Protein AF-A0A1T4YI18-F1 (afdb_monomer)

InterPro domains:
  IPR014957 IDEAL domain [PF08858] (43-71)
  IPR014957 IDEAL domain [SM00914] (35-71)
  IPR027393 Virus scaffolding protein, C-terminal [G3DSA:4.10.810.10] (14-82)

Radius of gyration: 18.72 Å; Cα contacts (8 Å, |Δi|>4): 26; chains: 1; bounding box: 42×20×49 Å

Solvent-accessible surface area (backbone atoms only — not comparable to full-atom values): 4893 Å² total; per-residue (Å²): 130,68,65,74,59,56,52,59,54,46,56,58,54,52,77,72,76,57,64,65,71,60,45,52,51,52,50,51,53,54,48,50,53,54,50,51,51,51,52,52,48,55,53,51,53,53,50,41,51,52,49,29,52,54,17,58,78,68,68,36,63,68,54,28,53,52,34,50,50,52,48,49,55,53,35,60,74,69,72,53,82,86,74,85,129

Organism: NCBI:txid759851

Nearest PDB structures (foldseek):
  8jxi-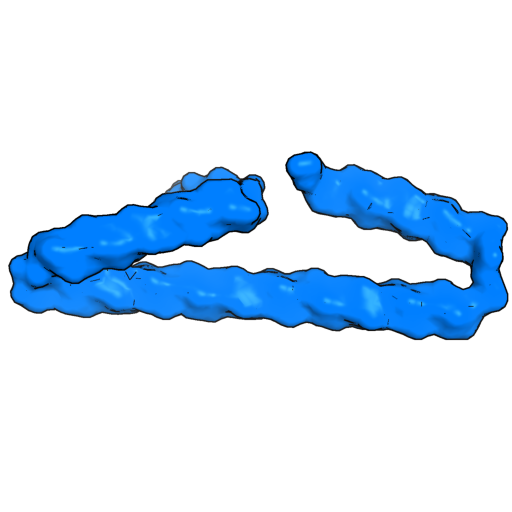assembly1_C  TM=7.185E-01  e=4.994E+00  Rattus norvegicus
  6cnn-assembly1_A  TM=4.785E-01  e=1.642E+00  Homo sapiens

Structure (mmCIF, N/CA/C/O backbone):
data_AF-A0A1T4YI18-F1
#
_entry.id   AF-A0A1T4YI18-F1
#
loop_
_atom_site.group_PDB
_atom_site.id
_atom_site.type_symbol
_atom_site.label_atom_id
_atom_site.label_alt_id
_atom_site.label_comp_id
_atom_site.label_asym_id
_atom_site.label_entity_id
_atom_site.label_seq_id
_atom_site.pdbx_PDB_ins_code
_atom_site.Cartn_x
_atom_site.Cartn_y
_atom_site.Cartn_z
_atom_site.occupancy
_atom_site.B_iso_or_equiv
_atom_site.auth_seq_id
_atom_site.auth_comp_id
_atom_site.auth_asym_id
_atom_site.auth_atom_id
_atom_site.pdbx_PDB_model_num
ATOM 1 N N . MET A 1 1 ? 13.435 12.328 -3.498 1.00 32.66 1 MET A N 1
ATOM 2 C CA . MET A 1 1 ? 13.848 12.921 -4.793 1.00 32.66 1 MET A CA 1
ATOM 3 C C . MET A 1 1 ? 12.694 12.733 -5.767 1.00 32.66 1 MET A C 1
ATOM 5 O O . MET A 1 1 ? 12.144 11.645 -5.790 1.00 32.66 1 MET A O 1
ATOM 9 N N . ASN A 1 2 ? 12.277 13.770 -6.501 1.00 38.22 2 ASN A N 1
ATOM 10 C CA . ASN A 1 2 ? 11.130 13.689 -7.417 1.00 38.22 2 ASN A CA 1
ATOM 11 C C . ASN A 1 2 ? 11.427 12.720 -8.580 1.00 38.22 2 ASN A C 1
ATOM 13 O O . ASN A 1 2 ? 12.178 13.076 -9.489 1.00 38.22 2 ASN A O 1
ATOM 17 N N . ASN A 1 3 ? 10.824 11.523 -8.564 1.00 50.59 3 ASN A N 1
ATOM 18 C CA . ASN A 1 3 ? 11.030 10.452 -9.557 1.00 50.59 3 ASN A CA 1
ATOM 19 C C . ASN A 1 3 ? 10.817 10.906 -11.011 1.00 50.59 3 ASN A C 1
ATOM 21 O O . ASN A 1 3 ? 11.540 10.477 -11.909 1.00 50.59 3 ASN A O 1
ATOM 25 N N . ASN A 1 4 ? 9.904 11.853 -11.242 1.00 48.72 4 ASN A N 1
ATOM 26 C CA . ASN A 1 4 ? 9.644 12.398 -12.578 1.00 48.72 4 ASN A CA 1
ATOM 27 C C . ASN A 1 4 ? 10.854 13.136 -13.178 1.00 48.72 4 ASN A C 1
ATOM 29 O O . ASN A 1 4 ? 11.028 13.141 -14.395 1.00 48.72 4 ASN A O 1
ATOM 33 N N . ASN A 1 5 ? 11.709 13.733 -12.339 1.00 49.91 5 ASN A N 1
ATOM 34 C CA . ASN A 1 5 ? 12.883 14.473 -12.805 1.00 49.91 5 ASN A CA 1
ATOM 35 C C . ASN A 1 5 ? 14.035 13.525 -13.183 1.00 49.91 5 ASN A C 1
ATOM 37 O O . ASN A 1 5 ? 14.744 13.764 -14.155 1.00 49.91 5 ASN A O 1
ATOM 41 N N . SER A 1 6 ? 14.161 12.397 -12.475 1.00 58.97 6 SER A N 1
ATOM 42 C CA . SER A 1 6 ? 15.162 11.365 -12.775 1.00 58.97 6 SER A CA 1
ATOM 43 C C . SER A 1 6 ? 14.872 10.649 -14.102 1.00 58.97 6 SER A C 1
ATOM 45 O O . SER A 1 6 ? 15.788 10.411 -14.886 1.00 58.97 6 SER A O 1
ATOM 47 N N . TYR A 1 7 ? 13.595 10.400 -14.416 1.00 55.94 7 TYR A N 1
ATOM 48 C CA . TYR A 1 7 ? 13.175 9.779 -15.679 1.00 55.94 7 TYR A CA 1
ATOM 49 C C . TYR A 1 7 ? 13.486 10.650 -16.911 1.00 55.94 7 TYR A C 1
ATOM 51 O O . TYR A 1 7 ? 14.027 10.163 -17.907 1.00 55.94 7 TYR A O 1
ATOM 59 N N . ALA A 1 8 ? 13.202 11.956 -16.834 1.00 62.56 8 ALA A N 1
ATOM 60 C CA . ALA A 1 8 ? 13.472 12.898 -17.923 1.00 62.56 8 ALA A CA 1
ATOM 61 C C . ALA A 1 8 ? 14.979 13.075 -18.188 1.00 62.56 8 ALA A C 1
ATOM 63 O O . ALA A 1 8 ? 15.407 13.176 -19.343 1.00 62.56 8 ALA A O 1
ATOM 64 N N . GLU A 1 9 ? 15.793 13.084 -17.131 1.00 62.56 9 GLU A N 1
ATOM 65 C CA . GLU A 1 9 ? 17.252 13.121 -17.253 1.00 62.56 9 GLU A CA 1
ATOM 66 C C . GLU A 1 9 ? 17.823 11.810 -17.813 1.00 62.56 9 GLU A C 1
ATOM 68 O O . GLU A 1 9 ? 18.758 11.844 -18.618 1.00 62.56 9 GLU A O 1
ATOM 73 N N . PHE A 1 10 ? 17.226 10.661 -17.482 1.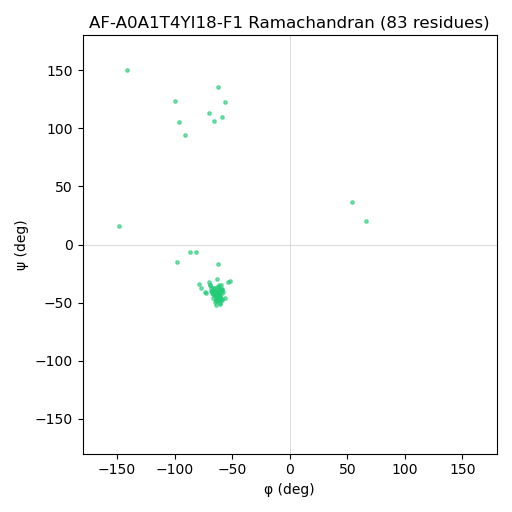00 62.44 10 PHE A N 1
ATOM 74 C CA . PHE A 1 10 ? 17.689 9.361 -17.969 1.00 62.44 10 PHE A CA 1
ATOM 75 C C . PHE A 1 10 ? 17.352 9.121 -19.447 1.00 62.44 10 PHE A C 1
ATOM 77 O O . PHE A 1 10 ? 18.216 8.677 -20.205 1.00 62.44 10 PHE A O 1
ATOM 84 N N . LEU A 1 11 ? 16.154 9.505 -19.906 1.00 62.88 11 LEU A N 1
ATOM 85 C CA . LEU A 1 11 ? 15.805 9.470 -21.336 1.00 62.88 11 LEU A CA 1
ATOM 86 C C . LEU A 1 11 ? 16.760 10.326 -22.181 1.00 62.88 11 LEU A C 1
ATOM 88 O O . LEU A 1 11 ? 17.167 9.917 -23.271 1.00 62.88 11 LEU A O 1
ATOM 92 N N . LYS A 1 12 ? 17.176 11.488 -21.656 1.00 65.62 12 LYS A N 1
ATOM 93 C CA . LYS A 1 12 ? 18.215 12.320 -22.281 1.00 65.62 12 LYS A CA 1
ATOM 94 C C . LYS A 1 12 ? 19.566 11.606 -22.365 1.00 65.62 12 LYS A C 1
ATOM 96 O O . LYS A 1 12 ? 20.266 11.766 -23.361 1.00 65.62 12 LYS A O 1
ATOM 101 N N . ALA A 1 13 ? 19.950 10.845 -21.341 1.00 62.94 13 ALA A N 1
ATOM 102 C CA . ALA A 1 13 ? 21.225 10.131 -21.312 1.00 62.94 13 ALA A CA 1
ATOM 103 C C . ALA A 1 13 ? 21.245 8.920 -22.265 1.00 62.94 13 ALA A C 1
ATOM 105 O O . ALA A 1 13 ? 22.222 8.727 -22.991 1.00 62.94 13 ALA A O 1
ATOM 106 N N . VAL A 1 14 ? 20.153 8.148 -22.314 1.00 60.91 14 VAL A N 1
ATOM 107 C CA . VAL A 1 14 ? 20.014 6.951 -23.165 1.00 60.91 14 VAL A CA 1
ATOM 108 C C . VAL A 1 14 ? 19.968 7.309 -24.652 1.00 60.91 14 VAL A C 1
ATOM 110 O O . VAL A 1 14 ? 20.628 6.647 -25.456 1.00 60.91 14 VAL A O 1
ATOM 113 N N . GLY A 1 15 ? 19.278 8.398 -25.016 1.00 61.34 15 GLY A N 1
ATOM 114 C CA . GLY A 1 15 ? 19.216 8.886 -26.399 1.00 61.34 15 GLY A CA 1
ATOM 115 C C . GLY A 1 15 ? 20.569 9.302 -26.993 1.00 61.34 15 GLY A C 1
ATOM 116 O O . GLY A 1 15 ? 20.691 9.392 -28.211 1.00 61.34 15 GLY A O 1
ATOM 117 N N . ASN A 1 16 ? 21.593 9.518 -26.158 1.00 62.00 16 ASN A N 1
ATOM 118 C CA . ASN A 1 16 ? 22.889 10.038 -26.591 1.00 62.00 16 ASN A CA 1
ATOM 119 C C . ASN A 1 16 ? 23.985 8.973 -26.822 1.00 62.00 16 ASN A C 1
ATOM 121 O O . ASN A 1 16 ? 24.997 9.334 -27.415 1.00 62.00 16 ASN A O 1
ATOM 125 N N . ASN A 1 17 ? 23.868 7.712 -26.358 1.00 56.62 17 ASN A N 1
ATOM 126 C CA . ASN A 1 17 ? 25.068 6.847 -26.236 1.00 56.62 17 ASN A CA 1
ATOM 127 C C . ASN A 1 17 ? 24.938 5.316 -26.430 1.00 56.62 17 ASN A C 1
ATOM 129 O O . ASN A 1 17 ? 25.871 4.598 -26.075 1.00 56.62 17 ASN A O 1
ATOM 133 N N . SER A 1 18 ? 23.867 4.752 -27.001 1.00 55.28 18 SER A N 1
ATOM 134 C CA . SER A 1 18 ? 23.810 3.281 -27.174 1.00 55.28 18 SER A CA 1
ATOM 135 C C . SER A 1 18 ? 23.191 2.813 -28.490 1.00 55.28 18 SER A C 1
ATOM 137 O O . SER A 1 18 ? 22.356 3.484 -29.090 1.00 55.28 18 SER A O 1
ATOM 139 N N . THR A 1 19 ? 23.643 1.647 -28.965 1.00 61.88 19 THR A N 1
ATOM 140 C CA . THR A 1 19 ? 23.013 0.919 -30.074 1.00 61.88 19 THR A CA 1
ATOM 141 C C . THR A 1 19 ? 21.546 0.683 -29.705 1.00 61.88 19 THR A C 1
ATOM 143 O O . THR A 1 19 ? 21.280 0.125 -28.641 1.00 61.88 19 THR A O 1
ATOM 146 N N . SER A 1 20 ? 20.594 1.150 -30.527 1.00 65.50 20 SER A N 1
ATOM 147 C CA . SER A 1 20 ? 19.192 1.341 -30.093 1.00 65.50 20 SER A CA 1
ATOM 148 C C . SER A 1 20 ? 18.564 0.106 -29.438 1.00 65.50 20 SER A C 1
ATOM 150 O O . SER A 1 20 ? 17.805 0.234 -28.487 1.00 65.50 20 SER A O 1
ATOM 152 N N . LEU A 1 21 ? 18.975 -1.099 -29.843 1.00 70.38 21 LEU A N 1
ATOM 153 C CA . LEU A 1 21 ? 18.494 -2.356 -29.276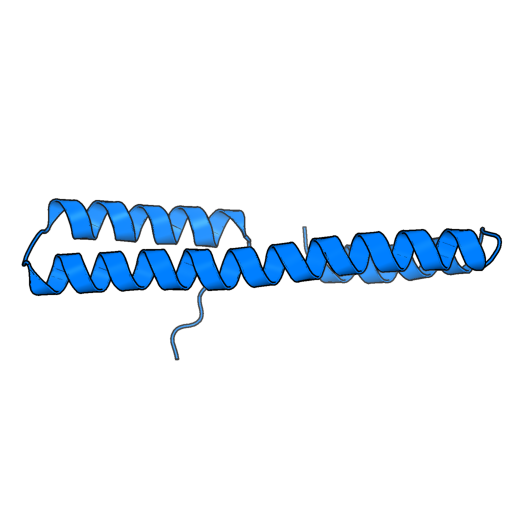 1.00 70.38 21 LEU A CA 1
ATOM 154 C C . LEU A 1 21 ? 18.813 -2.542 -27.778 1.00 70.38 21 LEU A C 1
ATOM 156 O O . LEU A 1 21 ? 18.008 -3.124 -27.053 1.00 70.38 21 LEU A O 1
ATOM 160 N N . GLN A 1 22 ? 19.979 -2.098 -27.295 1.00 70.12 22 GLN A N 1
ATOM 161 C CA . GLN A 1 22 ? 20.321 -2.205 -25.867 1.00 70.12 22 GLN A CA 1
ATOM 162 C C . GLN A 1 22 ? 19.594 -1.141 -25.036 1.00 70.12 22 GLN A C 1
ATOM 164 O O . GLN A 1 22 ? 19.117 -1.449 -23.946 1.00 70.12 22 GLN A O 1
ATOM 169 N N . ALA A 1 2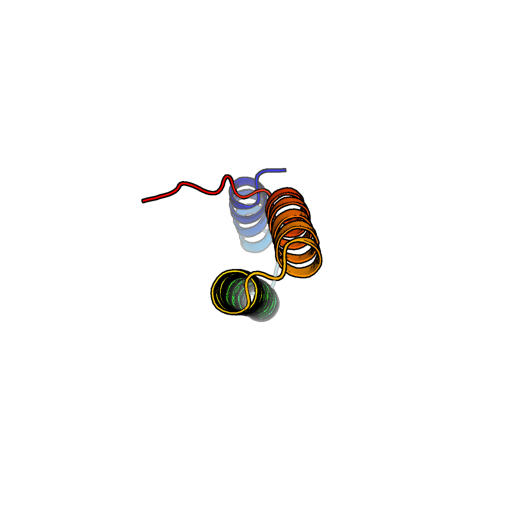3 ? 19.441 0.070 -25.584 1.00 73.00 23 ALA A N 1
ATOM 170 C CA . ALA A 1 23 ? 18.613 1.123 -24.995 1.00 73.00 23 ALA A CA 1
ATOM 171 C C . ALA A 1 23 ? 17.152 0.689 -24.840 1.00 73.00 23 ALA A C 1
ATOM 173 O O . ALA A 1 23 ? 16.564 0.879 -23.781 1.00 73.00 23 ALA A O 1
ATOM 174 N N . GLU A 1 24 ? 16.571 0.092 -25.881 1.00 73.88 24 GLU A N 1
ATOM 175 C CA . GLU A 1 24 ? 15.174 -0.353 -25.895 1.00 73.88 24 GLU A CA 1
ATOM 176 C C . GLU A 1 24 ? 14.912 -1.471 -24.880 1.00 73.88 24 GLU A C 1
ATOM 178 O O . GLU A 1 24 ? 13.891 -1.456 -24.194 1.00 73.88 24 GLU A O 1
ATOM 183 N N . LYS A 1 25 ? 15.841 -2.428 -24.742 1.00 79.56 25 LYS A N 1
ATOM 184 C CA . LYS A 1 25 ? 15.733 -3.486 -23.725 1.00 79.56 25 LYS A CA 1
ATOM 185 C C . LYS A 1 25 ? 15.775 -2.920 -22.310 1.00 79.56 25 LYS A C 1
ATOM 187 O O . LYS A 1 25 ? 14.889 -3.230 -21.523 1.00 79.56 25 LYS A O 1
ATOM 192 N N . LEU A 1 26 ? 16.744 -2.049 -22.029 1.00 77.81 26 LEU A N 1
ATOM 193 C CA . LEU A 1 26 ? 16.866 -1.400 -20.726 1.00 77.81 26 LEU A CA 1
ATOM 194 C C . LEU A 1 26 ? 15.634 -0.539 -20.407 1.00 77.81 26 LEU A C 1
ATOM 196 O O . LEU A 1 26 ? 15.136 -0.560 -19.287 1.00 77.81 26 LEU A O 1
ATOM 200 N N . LEU A 1 27 ? 15.110 0.191 -21.396 1.00 78.62 27 LEU A N 1
ATOM 201 C CA . LEU A 1 27 ? 13.900 0.993 -21.227 1.00 78.62 27 LEU A CA 1
ATOM 202 C C . LEU A 1 27 ? 12.686 0.121 -20.884 1.00 78.62 27 LEU A C 1
ATOM 204 O O . LEU A 1 27 ? 11.914 0.482 -20.000 1.00 78.62 27 LEU A O 1
ATOM 208 N N . ASN A 1 28 ? 12.529 -1.022 -21.555 1.00 84.56 28 ASN A N 1
ATOM 209 C CA . ASN A 1 28 ? 11.454 -1.964 -21.253 1.00 84.56 28 ASN A CA 1
ATOM 210 C C . ASN A 1 28 ? 11.591 -2.566 -19.851 1.00 84.56 28 ASN A C 1
ATOM 212 O O . ASN A 1 28 ? 10.586 -2.686 -19.160 1.00 84.56 28 ASN A O 1
ATOM 216 N N . GLU A 1 29 ? 12.802 -2.929 -19.425 1.00 85.44 29 GLU A N 1
ATOM 217 C CA . GLU A 1 29 ? 13.057 -3.439 -18.069 1.00 85.44 29 GLU A CA 1
ATOM 218 C C . GLU A 1 29 ? 12.681 -2.395 -17.008 1.00 85.44 29 GLU A C 1
ATOM 220 O O . GLU A 1 29 ? 11.894 -2.685 -16.111 1.00 85.44 29 GLU A O 1
ATOM 225 N N . ILE A 1 30 ? 13.127 -1.147 -17.183 1.00 83.50 30 ILE A N 1
ATOM 226 C CA . ILE A 1 30 ? 12.777 -0.037 -16.282 1.00 83.50 30 ILE A CA 1
ATOM 227 C C . ILE A 1 30 ? 11.264 0.211 -16.271 1.00 83.50 30 ILE A C 1
ATOM 229 O O . ILE A 1 30 ? 10.676 0.440 -15.214 1.00 83.50 30 ILE A O 1
ATOM 233 N N . TYR A 1 31 ? 10.619 0.180 -17.439 1.00 84.44 31 TYR A N 1
ATOM 234 C CA . TYR A 1 31 ? 9.173 0.358 -17.531 1.00 84.44 31 TYR A CA 1
ATOM 235 C C . TYR A 1 31 ? 8.421 -0.740 -16.774 1.00 84.44 31 TYR A C 1
ATOM 237 O O . TYR A 1 31 ? 7.477 -0.439 -16.043 1.00 84.44 31 TYR A O 1
ATOM 245 N N . TRP A 1 32 ? 8.850 -1.997 -16.916 1.00 88.12 32 TRP A N 1
ATOM 246 C CA . TRP A 1 32 ? 8.267 -3.116 -16.183 1.00 88.12 32 TRP A CA 1
ATOM 247 C C . TRP A 1 32 ? 8.418 -2.955 -14.676 1.00 88.12 32 TRP A C 1
ATOM 249 O O . TRP A 1 32 ? 7.428 -3.122 -13.967 1.00 88.12 32 TRP A O 1
ATOM 259 N N . ASP A 1 33 ? 9.598 -2.575 -14.194 1.00 85.88 33 ASP A N 1
ATOM 260 C CA . ASP A 1 33 ? 9.829 -2.364 -12.764 1.00 85.88 33 ASP A CA 1
ATOM 261 C C . ASP A 1 33 ? 8.940 -1.245 -12.207 1.00 85.88 33 ASP A C 1
ATOM 263 O O . ASP A 1 33 ? 8.287 -1.427 -11.179 1.00 85.88 33 ASP A O 1
ATOM 267 N N . LEU A 1 34 ? 8.830 -0.118 -12.918 1.00 84.25 34 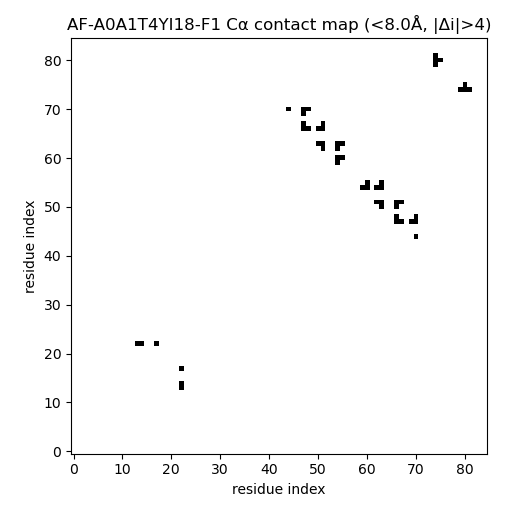LEU A N 1
ATOM 268 C CA . LEU A 1 34 ? 7.951 0.990 -12.526 1.00 84.25 34 LEU A CA 1
ATOM 269 C C . LEU A 1 34 ? 6.476 0.582 -12.520 1.00 84.25 34 LEU A C 1
ATOM 271 O O . LEU A 1 34 ? 5.734 0.935 -11.602 1.00 84.25 34 LEU A O 1
ATOM 275 N N . PHE A 1 35 ? 6.046 -0.163 -13.537 1.00 85.56 35 PHE A N 1
ATOM 276 C CA . PHE A 1 35 ? 4.677 -0.654 -13.630 1.00 85.56 35 PHE A CA 1
ATOM 277 C C . PHE A 1 35 ? 4.355 -1.620 -12.486 1.00 85.56 35 PHE A C 1
ATOM 279 O O . PHE A 1 35 ? 3.342 -1.464 -11.806 1.00 85.56 35 PHE A O 1
ATOM 286 N N . LEU A 1 36 ? 5.234 -2.589 -12.233 1.00 88.38 36 LEU A N 1
ATOM 287 C CA . LEU A 1 36 ? 5.073 -3.547 -11.143 1.00 88.38 36 LEU A CA 1
ATOM 288 C C . LEU A 1 36 ? 5.087 -2.854 -9.782 1.00 88.38 36 LEU A C 1
ATOM 290 O O . LEU A 1 36 ? 4.262 -3.184 -8.931 1.00 88.38 36 LEU A O 1
ATOM 294 N N . GLN A 1 37 ? 5.963 -1.866 -9.589 1.00 85.94 37 GLN A N 1
ATOM 295 C CA . GLN A 1 37 ? 5.997 -1.064 -8.370 1.00 85.94 37 GLN A CA 1
ATOM 296 C C . GLN A 1 37 ? 4.679 -0.309 -8.165 1.00 85.94 37 GLN A C 1
ATOM 298 O O . GLN A 1 37 ? 4.142 -0.310 -7.057 1.00 85.94 37 GLN A O 1
ATOM 303 N N . HIS A 1 38 ? 4.131 0.293 -9.222 1.00 86.38 38 HIS A N 1
ATOM 304 C CA . HIS A 1 38 ? 2.849 0.990 -9.161 1.00 86.38 38 HIS A CA 1
ATOM 305 C C . HIS A 1 38 ? 1.699 0.043 -8.786 1.00 86.38 38 HIS A C 1
ATOM 307 O O . HIS A 1 38 ? 0.961 0.326 -7.846 1.00 86.38 38 HIS A O 1
ATOM 313 N N . ILE A 1 39 ? 1.603 -1.119 -9.440 1.00 90.44 39 ILE A N 1
ATOM 314 C CA . ILE A 1 39 ? 0.580 -2.128 -9.125 1.00 90.44 39 ILE A CA 1
ATOM 315 C C . ILE A 1 39 ? 0.726 -2.647 -7.690 1.00 90.44 39 ILE A C 1
ATOM 317 O O . ILE A 1 39 ? -0.262 -2.748 -6.962 1.00 90.44 39 ILE A O 1
ATOM 321 N N . HIS A 1 40 ? 1.951 -2.961 -7.260 1.00 88.38 40 HIS A N 1
ATOM 322 C CA . HIS A 1 40 ? 2.220 -3.406 -5.893 1.00 88.38 40 HIS A CA 1
ATOM 323 C C . HIS A 1 40 ? 1.772 -2.360 -4.869 1.00 88.38 40 HIS A C 1
ATOM 325 O O . HIS A 1 40 ? 1.203 -2.703 -3.828 1.00 88.38 40 HIS A O 1
ATOM 331 N N . TRP A 1 41 ? 2.013 -1.085 -5.169 1.00 90.81 41 TRP A N 1
ATOM 332 C CA . TRP A 1 41 ? 1.612 0.007 -4.305 1.00 90.81 41 TRP A CA 1
ATOM 333 C C . TRP A 1 41 ? 0.088 0.099 -4.176 1.00 90.81 41 TRP A C 1
ATOM 335 O O . TRP A 1 41 ? -0.422 0.038 -3.054 1.00 90.81 41 TRP A O 1
ATOM 345 N N . GLU A 1 42 ? -0.640 0.139 -5.294 1.00 90.81 42 GLU A N 1
ATOM 346 C CA . GLU A 1 42 ? -2.109 0.186 -5.291 1.00 90.81 42 GLU A CA 1
ATOM 347 C C . GLU A 1 42 ? -2.723 -0.993 -4.524 1.00 90.81 42 GLU A C 1
ATOM 349 O O . GLU A 1 42 ? -3.601 -0.809 -3.678 1.00 90.81 42 GLU A O 1
ATOM 354 N N . GLN A 1 43 ? -2.227 -2.210 -4.767 1.00 94.50 43 GLN A N 1
ATOM 355 C CA . GLN A 1 43 ? -2.720 -3.418 -4.102 1.00 94.50 43 GLN A CA 1
ATOM 356 C C . GLN A 1 43 ? -2.452 -3.404 -2.597 1.00 94.50 43 GLN A C 1
ATOM 358 O O . GLN A 1 43 ? -3.319 -3.780 -1.805 1.00 94.50 43 GLN A O 1
ATOM 363 N N . THR A 1 44 ? -1.257 -2.974 -2.193 1.00 94.00 44 THR A N 1
ATOM 364 C CA . THR A 1 44 ? -0.880 -2.920 -0.777 1.00 94.00 44 THR A CA 1
ATOM 365 C C . THR A 1 44 ? -1.707 -1.875 -0.040 1.00 94.00 44 THR A C 1
ATOM 367 O O . THR A 1 44 ? -2.223 -2.169 1.037 1.00 94.00 44 THR A O 1
ATOM 370 N N . GLN A 1 45 ? -1.907 -0.698 -0.641 1.00 94.00 45 GLN A N 1
ATOM 371 C CA . GLN A 1 45 ? -2.740 0.353 -0.063 1.00 94.00 45 GLN A CA 1
ATOM 372 C C . GLN A 1 45 ? -4.193 -0.110 0.094 1.00 94.00 45 GLN A C 1
ATOM 374 O O . GLN A 1 45 ? -4.769 0.033 1.171 1.00 94.00 45 GLN A O 1
ATOM 379 N N . ALA A 1 46 ? -4.770 -0.716 -0.950 1.00 95.38 46 ALA A N 1
ATOM 380 C CA . ALA A 1 46 ? -6.128 -1.252 -0.900 1.00 95.38 46 ALA A CA 1
ATOM 381 C C . ALA A 1 46 ? -6.275 -2.333 0.181 1.00 95.38 46 ALA A C 1
ATOM 383 O O . ALA A 1 46 ? -7.262 -2.356 0.911 1.00 95.38 46 ALA A O 1
ATOM 384 N N . ARG A 1 47 ? -5.269 -3.204 0.332 1.00 96.94 47 ARG A N 1
ATOM 385 C CA . ARG A 1 47 ? -5.269 -4.235 1.374 1.00 96.94 47 ARG A CA 1
ATOM 386 C C . ARG A 1 47 ? -5.255 -3.635 2.778 1.00 96.94 47 ARG A C 1
ATOM 388 O O . ARG A 1 47 ? -6.019 -4.099 3.615 1.00 96.94 47 ARG A O 1
ATOM 395 N N . ILE A 1 48 ? -4.399 -2.646 3.040 1.00 96.44 48 ILE A N 1
ATOM 396 C CA . ILE A 1 48 ? -4.338 -1.997 4.359 1.00 96.44 48 ILE A CA 1
ATOM 397 C C . ILE A 1 48 ? -5.664 -1.287 4.655 1.00 96.44 48 ILE A C 1
ATOM 399 O O . ILE A 1 48 ? -6.180 -1.427 5.757 1.00 96.44 48 ILE A O 1
ATOM 403 N N . MET A 1 49 ? -6.261 -0.612 3.668 1.00 96.56 49 MET A N 1
ATOM 404 C CA . MET A 1 49 ? -7.562 0.040 3.846 1.00 96.56 49 MET A CA 1
ATOM 405 C C . MET A 1 49 ? -8.672 -0.962 4.195 1.00 96.56 49 MET A C 1
ATOM 407 O O . MET A 1 49 ? -9.405 -0.744 5.150 1.00 96.56 49 MET A O 1
ATOM 411 N N . ASN A 1 50 ? -8.733 -2.109 3.512 1.00 97.69 50 ASN A N 1
ATOM 412 C CA . ASN A 1 50 ? -9.701 -3.159 3.850 1.00 97.69 50 ASN A CA 1
ATOM 413 C C . ASN A 1 50 ? -9.498 -3.708 5.274 1.00 97.69 50 ASN A C 1
ATOM 415 O O . ASN A 1 50 ? -10.465 -4.046 5.945 1.00 97.69 50 ASN A O 1
ATOM 419 N N . LEU A 1 51 ? -8.250 -3.801 5.745 1.00 97.81 51 LEU A N 1
ATOM 420 C CA . LEU A 1 51 ? -7.952 -4.234 7.114 1.00 97.81 51 LEU A CA 1
ATOM 421 C C . LEU A 1 51 ? -8.386 -3.193 8.158 1.00 97.81 51 LEU A C 1
ATOM 423 O O . LEU A 1 51 ? -8.833 -3.567 9.240 1.00 97.81 51 LEU A O 1
ATOM 427 N N . ILE A 1 52 ? -8.284 -1.902 7.828 1.00 97.38 52 ILE A N 1
ATOM 428 C CA . ILE A 1 52 ? -8.819 -0.808 8.649 1.00 97.38 52 ILE A CA 1
ATOM 429 C C . ILE A 1 52 ? -10.348 -0.911 8.725 1.00 97.38 52 ILE A C 1
ATOM 431 O O . ILE A 1 52 ? -10.901 -0.858 9.824 1.00 97.38 52 ILE A O 1
ATOM 435 N N . ASP A 1 53 ? -11.021 -1.106 7.589 1.00 97.69 53 ASP A N 1
ATOM 436 C CA . ASP A 1 53 ? -12.479 -1.268 7.535 1.00 97.69 53 ASP A CA 1
ATOM 437 C C . ASP A 1 53 ? -12.939 -2.488 8.355 1.00 97.69 53 ASP A C 1
ATOM 439 O O . ASP A 1 53 ? -13.833 -2.374 9.196 1.00 97.69 53 ASP A O 1
ATOM 443 N N . ASP A 1 54 ? -12.260 -3.632 8.209 1.00 97.75 54 ASP A N 1
ATOM 444 C CA . ASP A 1 54 ? -12.530 -4.841 8.997 1.00 97.75 54 ASP A CA 1
ATOM 445 C C . ASP A 1 54 ? -12.344 -4.609 10.510 1.00 97.75 54 ASP A C 1
ATOM 447 O O . ASP A 1 54 ? -13.097 -5.154 11.327 1.00 97.75 54 ASP A O 1
ATOM 451 N N . ALA A 1 55 ? -11.339 -3.820 10.907 1.00 97.56 55 ALA A N 1
ATOM 452 C CA . ALA A 1 55 ? -11.101 -3.470 12.306 1.00 97.56 55 ALA A CA 1
ATOM 453 C C . ALA A 1 55 ? -12.218 -2.569 12.860 1.00 97.56 55 ALA A C 1
ATOM 455 O O . ALA A 1 55 ? -12.712 -2.805 13.968 1.00 97.56 55 ALA A O 1
ATOM 456 N N . LEU A 1 56 ? -12.681 -1.59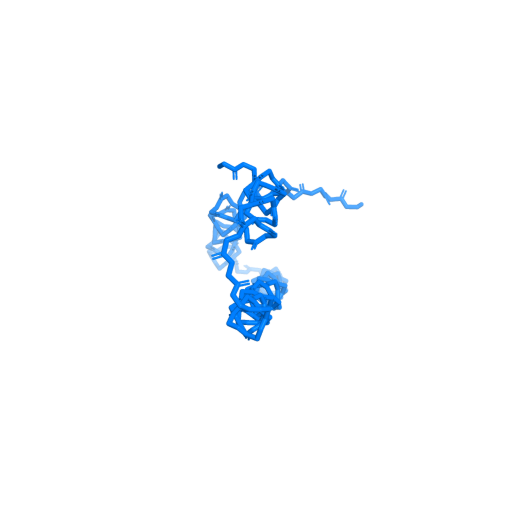2 12.072 1.00 96.62 56 LEU A N 1
ATOM 457 C CA . LEU A 1 56 ? -13.809 -0.726 12.431 1.00 96.62 56 LEU A CA 1
ATOM 458 C C . LEU A 1 56 ? -15.108 -1.521 12.600 1.00 96.62 56 LEU A C 1
ATOM 460 O O . LEU A 1 56 ? -15.804 -1.343 13.606 1.00 96.62 56 LEU A O 1
ATOM 464 N N . ASP A 1 57 ? -15.401 -2.441 11.679 1.00 97.75 57 ASP A N 1
ATOM 465 C CA . ASP A 1 57 ? -16.584 -3.309 11.739 1.00 97.75 57 ASP A CA 1
ATOM 466 C C . ASP A 1 57 ? -16.599 -4.177 13.005 1.00 97.75 57 ASP A C 1
ATOM 468 O O . ASP A 1 57 ? -17.654 -4.428 13.601 1.00 97.75 57 ASP A O 1
ATOM 472 N N . ARG A 1 58 ? -15.417 -4.603 13.460 1.00 97.12 58 ARG A N 1
ATOM 473 C CA . ARG A 1 58 ? -15.242 -5.404 14.681 1.00 97.12 58 ARG A CA 1
ATOM 474 C C . ARG A 1 58 ? -15.108 -4.573 15.953 1.00 97.12 58 ARG A C 1
ATOM 476 O O . ARG A 1 58 ? -15.121 -5.156 17.037 1.00 97.12 58 ARG A O 1
ATOM 483 N N . ARG A 1 59 ? -15.028 -3.241 15.841 1.00 96.06 59 ARG A N 1
ATOM 484 C CA . ARG A 1 59 ? -14.684 -2.317 16.939 1.00 96.06 59 ARG A CA 1
ATOM 485 C C . ARG A 1 59 ? -13.356 -2.679 17.617 1.00 96.06 59 ARG A C 1
ATOM 487 O O . ARG A 1 59 ? -13.230 -2.559 18.834 1.00 96.06 59 ARG A O 1
ATOM 494 N N . ASP A 1 60 ? -12.397 -3.148 16.827 1.00 97.50 60 ASP A N 1
ATOM 495 C CA . ASP A 1 60 ? -11.055 -3.506 17.279 1.00 97.50 60 ASP A CA 1
ATOM 496 C C . ASP A 1 60 ? -10.131 -2.285 17.156 1.00 97.50 60 ASP A C 1
ATOM 498 O O . ASP A 1 60 ? -9.605 -1.977 16.086 1.00 97.50 60 ASP A O 1
ATOM 502 N N . GLU A 1 61 ? -10.001 -1.546 18.258 1.00 95.88 61 GLU A N 1
ATOM 503 C CA . GLU A 1 61 ? -9.234 -0.296 18.323 1.00 95.88 61 GLU A CA 1
ATOM 504 C C . GLU A 1 61 ? -7.730 -0.528 18.124 1.00 95.88 61 GLU A C 1
ATOM 506 O O . GLU A 1 61 ? -7.081 0.238 17.417 1.00 95.88 61 GLU A O 1
ATOM 511 N N . GLU A 1 62 ? -7.189 -1.627 18.656 1.00 97.00 62 GLU A N 1
ATOM 512 C CA . GLU A 1 62 ? -5.769 -1.968 18.521 1.00 97.00 62 GLU A CA 1
ATOM 513 C C . GLU A 1 62 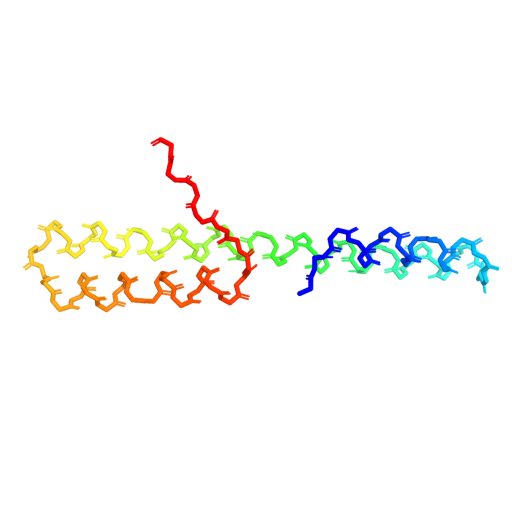? -5.422 -2.288 17.061 1.00 97.00 62 GLU A C 1
ATOM 515 O O . GLU A 1 62 ? -4.449 -1.762 16.513 1.00 97.00 62 GLU A O 1
ATOM 520 N N . ALA A 1 63 ? -6.252 -3.099 16.395 1.00 95.56 63 ALA A N 1
ATOM 521 C CA . ALA A 1 63 ? -6.068 -3.399 14.978 1.00 95.56 63 ALA A CA 1
ATOM 522 C C . ALA A 1 63 ? -6.215 -2.142 14.106 1.00 95.56 63 ALA A C 1
ATOM 524 O O . ALA A 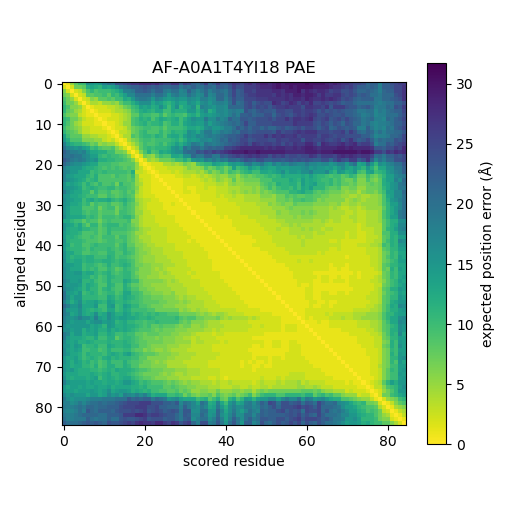1 63 ? -5.430 -1.940 13.177 1.00 95.56 63 ALA A O 1
ATOM 525 N N . PHE A 1 64 ? -7.183 -1.276 14.420 1.00 97.69 64 PHE A N 1
ATOM 526 C CA . PHE A 1 64 ? -7.382 -0.017 13.707 1.00 97.69 64 PHE A CA 1
ATOM 527 C C . PHE A 1 64 ? -6.154 0.897 13.807 1.00 97.69 64 PHE A C 1
ATOM 529 O O . PHE A 1 64 ? -5.667 1.377 12.778 1.00 97.69 64 PHE A O 1
ATOM 536 N N . GLU A 1 65 ? -5.631 1.121 15.016 1.00 97.31 65 GLU A N 1
ATOM 537 C CA . GLU A 1 65 ? -4.439 1.949 15.229 1.00 97.31 65 GLU A CA 1
ATOM 538 C C . GLU A 1 65 ? -3.224 1.371 14.497 1.00 97.31 65 GLU A C 1
ATOM 540 O O . GLU A 1 65 ? -2.535 2.097 13.774 1.00 97.31 65 GLU A O 1
ATOM 545 N N . MET A 1 66 ? -3.013 0.056 14.600 1.00 97.94 66 MET A N 1
ATOM 546 C CA . MET A 1 66 ? -1.905 -0.636 13.942 1.00 97.94 66 MET A CA 1
ATOM 547 C C . MET A 1 66 ? -1.956 -0.490 12.415 1.00 97.94 66 MET A C 1
ATOM 549 O O . MET A 1 66 ? -0.962 -0.102 11.795 1.00 97.94 66 MET A O 1
ATOM 553 N N . TYR A 1 67 ? -3.098 -0.781 11.785 1.00 97.44 67 TYR A N 1
ATOM 554 C CA . TYR A 1 67 ? -3.220 -0.686 10.327 1.00 97.44 67 TYR A CA 1
ATOM 555 C C . TYR A 1 67 ? -3.201 0.764 9.834 1.00 97.44 67 TYR A C 1
ATOM 557 O O . TYR A 1 67 ? -2.654 1.042 8.765 1.00 97.44 67 TYR A O 1
ATOM 565 N N . THR A 1 68 ? -3.716 1.707 10.626 1.00 95.94 68 THR A N 1
ATOM 566 C CA . THR A 1 68 ? -3.625 3.140 10.316 1.00 95.94 68 THR A CA 1
ATOM 567 C C . THR A 1 68 ? -2.179 3.629 10.356 1.00 95.94 68 THR A C 1
ATOM 569 O O . THR A 1 68 ? -1.752 4.340 9.443 1.00 95.94 68 THR A O 1
ATOM 572 N N . GLN A 1 69 ? -1.395 3.220 11.358 1.00 96.56 69 GLN A N 1
ATOM 573 C CA . GLN A 1 69 ? 0.036 3.525 11.412 1.00 96.56 69 GLN A CA 1
ATOM 574 C C . GLN A 1 69 ? 0.772 2.908 10.218 1.00 96.56 69 GLN A C 1
ATOM 576 O O . GLN A 1 69 ? 1.541 3.595 9.545 1.00 96.56 69 GLN A O 1
ATOM 581 N N . GLN A 1 70 ? 0.474 1.648 9.894 1.00 95.00 70 GLN A N 1
ATOM 582 C CA . GLN A 1 70 ? 1.061 0.973 8.740 1.00 95.00 70 GLN A CA 1
ATOM 583 C C . GLN A 1 70 ? 0.766 1.716 7.428 1.00 95.00 70 GLN A C 1
ATOM 585 O O . GLN A 1 70 ? 1.645 1.830 6.574 1.00 95.00 70 GLN A O 1
ATOM 590 N N . LEU A 1 71 ? -0.446 2.255 7.2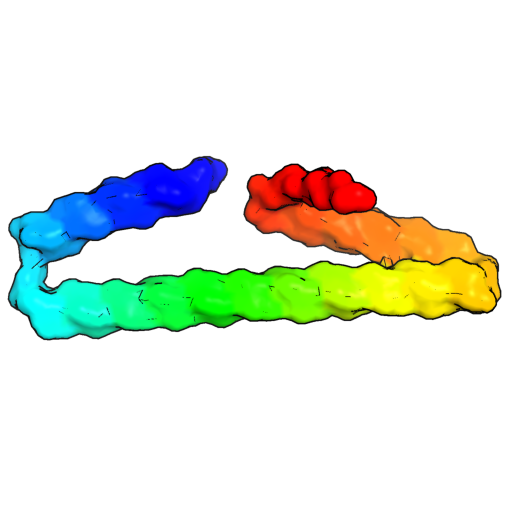62 1.00 94.50 71 LEU A N 1
ATOM 591 C CA . LEU A 1 71 ? -0.805 3.063 6.096 1.00 94.50 71 LEU A CA 1
ATOM 592 C C . LEU A 1 71 ? -0.001 4.369 6.030 1.00 94.50 71 LEU A C 1
ATOM 594 O O . LEU A 1 71 ? 0.427 4.766 4.944 1.00 94.50 71 LEU A O 1
ATOM 598 N N . GLN A 1 72 ? 0.205 5.037 7.168 1.00 92.94 72 GLN A N 1
ATOM 599 C CA . GLN A 1 72 ? 0.978 6.281 7.239 1.00 92.94 72 GLN A CA 1
ATOM 600 C C . GLN A 1 72 ? 2.446 6.054 6.877 1.00 92.94 72 GLN A C 1
ATOM 602 O O . GLN A 1 72 ? 2.968 6.757 6.012 1.00 92.94 72 GLN A O 1
ATOM 607 N N . GLU A 1 73 ? 3.083 5.049 7.480 1.00 92.94 73 GLU A N 1
ATOM 608 C CA . GLU A 1 73 ? 4.473 4.678 7.190 1.00 92.94 73 GLU A CA 1
ATOM 609 C C . GLU A 1 73 ? 4.635 4.316 5.712 1.00 92.94 73 GLU A C 1
ATOM 611 O O . GLU A 1 73 ? 5.486 4.872 5.016 1.00 92.94 73 GLU A O 1
ATOM 616 N N . PHE A 1 74 ? 3.735 3.476 5.198 1.00 90.88 74 PHE A N 1
ATOM 617 C CA . PHE A 1 74 ? 3.736 3.073 3.799 1.00 90.88 74 PHE A CA 1
ATOM 618 C C . PHE A 1 74 ? 3.577 4.264 2.840 1.00 90.88 74 PHE A C 1
ATOM 620 O O . PHE A 1 74 ? 4.289 4.365 1.844 1.00 90.88 74 PHE A O 1
ATOM 627 N N . THR A 1 75 ? 2.691 5.210 3.150 1.00 86.31 75 THR A N 1
ATOM 628 C CA . THR A 1 75 ? 2.479 6.418 2.333 1.00 86.31 75 THR A CA 1
ATOM 629 C C . THR A 1 75 ? 3.701 7.343 2.364 1.00 86.31 75 THR A C 1
ATOM 631 O O . THR A 1 75 ? 4.103 7.890 1.332 1.00 86.31 75 THR A O 1
ATOM 634 N N . GLN A 1 76 ? 4.333 7.484 3.532 1.00 85.62 76 GLN A N 1
ATOM 635 C CA . GLN A 1 76 ? 5.521 8.314 3.718 1.00 85.62 76 GLN A CA 1
ATOM 636 C C . GLN A 1 76 ? 6.745 7.747 2.983 1.00 85.62 76 GLN A C 1
ATOM 638 O O . GLN A 1 76 ? 7.488 8.509 2.361 1.00 85.62 76 GLN A O 1
ATOM 643 N N . GLU A 1 77 ? 6.931 6.425 2.994 1.00 82.06 77 GLU A N 1
ATOM 644 C CA . GLU A 1 77 ? 8.000 5.744 2.251 1.00 82.06 77 GLU A CA 1
ATOM 645 C C . GLU A 1 77 ? 7.862 5.908 0.733 1.00 82.06 77 GLU A C 1
ATOM 647 O O . GLU A 1 77 ? 8.864 6.071 0.034 1.00 82.06 77 GLU A O 1
ATOM 652 N N . GLN A 1 78 ? 6.631 5.904 0.212 1.00 71.69 78 GLN A N 1
ATOM 653 C CA . GLN A 1 78 ? 6.387 6.041 -1.227 1.00 71.69 78 GLN A CA 1
ATOM 654 C C . GLN A 1 78 ? 6.426 7.499 -1.720 1.00 71.69 78 GLN A C 1
ATOM 656 O O . GLN A 1 78 ? 6.396 7.736 -2.928 1.00 71.69 78 GLN A O 1
ATOM 661 N N . GLY A 1 79 ? 6.534 8.487 -0.823 1.00 63.12 79 GLY A N 1
ATOM 662 C CA . GLY A 1 79 ? 6.646 9.903 -1.190 1.00 63.12 79 GLY A CA 1
ATOM 663 C C . GLY A 1 79 ? 5.394 10.488 -1.852 1.00 63.12 79 GLY A C 1
ATOM 664 O O . GLY A 1 79 ? 5.490 11.509 -2.534 1.00 63.12 79 GLY A O 1
ATOM 665 N N . TYR A 1 80 ? 4.236 9.854 -1.667 1.00 51.66 80 TYR A N 1
ATOM 666 C CA . TYR A 1 80 ? 2.953 10.351 -2.149 1.00 51.66 80 TYR A CA 1
ATOM 667 C C . TYR A 1 80 ? 2.198 11.037 -1.016 1.00 51.66 80 TYR A C 1
ATOM 669 O O . TYR A 1 80 ? 1.922 10.433 0.014 1.00 51.66 80 TYR A O 1
ATOM 677 N N . GLU A 1 81 ? 1.821 12.298 -1.207 1.00 42.78 81 GLU A N 1
ATOM 678 C CA . GLU A 1 81 ? 0.819 12.929 -0.353 1.00 42.78 81 GLU A CA 1
ATOM 679 C C . GLU A 1 81 ? -0.539 12.288 -0.656 1.00 42.78 81 GLU A C 1
ATOM 681 O O . GLU A 1 81 ? -1.079 12.434 -1.754 1.00 42.78 81 GLU A O 1
ATOM 686 N N . TYR A 1 82 ? -1.091 11.558 0.313 1.00 41.97 82 TYR A N 1
ATOM 687 C CA . TYR A 1 82 ? -2.473 11.098 0.256 1.00 41.97 82 TYR A CA 1
ATOM 688 C C . TYR A 1 82 ? -3.395 12.319 0.145 1.00 41.97 82 TYR A C 1
ATOM 690 O O . TYR A 1 82 ? -3.531 13.089 1.096 1.00 41.97 82 TYR A O 1
ATOM 698 N N . GLN A 1 83 ? -4.020 12.510 -1.018 1.00 36.88 83 GLN A N 1
ATOM 699 C CA . GLN A 1 83 ? -5.092 13.486 -1.183 1.00 36.88 83 GLN A CA 1
ATOM 700 C C . GLN A 1 83 ? -6.435 12.769 -1.024 1.00 36.88 83 GLN A C 1
ATOM 702 O O . GLN A 1 83 ? -6.830 12.028 -1.930 1.00 36.88 83 GLN A O 1
ATOM 707 N N . PRO A 1 84 ? -7.140 12.942 0.110 1.00 37.59 84 PRO A N 1
ATOM 708 C CA . PRO A 1 84 ? -8.499 12.439 0.230 1.00 37.59 84 PRO A CA 1
ATOM 709 C C . PRO A 1 84 ? -9.394 13.137 -0.805 1.00 37.59 84 PRO A C 1
ATOM 711 O O . PRO A 1 84 ? -9.288 14.349 -1.002 1.00 37.59 84 PRO A O 1
ATOM 714 N N . LYS A 1 85 ? -10.240 12.352 -1.479 1.00 37.53 85 LYS A N 1
ATOM 715 C CA . LYS A 1 85 ? -11.307 12.852 -2.358 1.00 37.53 85 LYS A CA 1
ATOM 716 C C . LYS A 1 85 ? -12.510 13.326 -1.556 1.00 37.53 85 LYS A C 1
ATOM 718 O O . LYS A 1 85 ? -12.809 12.679 -0.529 1.00 37.53 85 LYS A O 1
#

Secondary structure (DSSP, 8-state):
--HHHHHHHHHHHHTTTS-HHHHHHHHHHHHHHHHHHHHHHHHHHHHHHHHHHHHHHHT-HHHHHHHHHHHHHHHHHHT------

pLDDT: mean 78.56, std 19.11, range [32.66, 97.94]

Mean predicted aligned error: 10.0 Å

Sequence (85 aa):
MNNNNSYAEFLKAVGNNSTSLQAEKLLNEIYWDLFLQHIHWEQTQARIMNLIDDALDRRDEEAFEMYTQQLQEFTQEQGYEYQPK

Foldseek 3Di:
DPPVVVVVVVVVVLVPDDDVVVSVVVVVVVVVVVVVVVVVLVVVLVVLVVQLVVCVVVVPPVSNVVSVVVNVVSCVVVVDDDDDD